Protein AF-A0A936B3T0-F1 (afdb_monomer_lite)

Foldseek 3Di:
DDPVVVVVVVVVVVVVVVVVVPDDPPPPPPPPPPPPDPDDDDPVVVCPVVDDPDCVVVVPPPPDDDDDWDWDQDPVRDTDTDDDDDDPDPPDDDDDDDDPDDDDDDDDPDDDDDD

pLDDT: mean 70.92, std 11.02, range [46.62, 90.31]

Secondary structure (DSSP, 8-state):
--HHHHHHHHHHHHHHHHHHTT---------------------GGGGGGGPPPPHHHH-------------EE-TTS-EE-------S-TT--------SS-------SSPP---

Sequence (115 aa):
MNRKLFVLLTLTVALLLVTVGLATPTEVVQATAATFTKQLAAPPSEFAALALPNSAETGLSSHTALTHVQLTEGKDGLWHWTGDIAIDNGEQVTLMAISADTWQLTWPTETPKWS

Radius of gyration: 35.07 Å; chains: 1; bounding box: 85×48×68 Å

Structure (mmCIF, N/CA/C/O backbone):
data_AF-A0A936B3T0-F1
#
_entry.id   AF-A0A936B3T0-F1
#
loop_
_atom_site.group_PDB
_atom_site.id
_atom_site.type_symbol
_atom_site.label_atom_id
_atom_site.label_alt_id
_atom_site.label_comp_id
_atom_site.label_asym_id
_atom_site.label_entity_id
_atom_site.label_seq_id
_atom_site.pdbx_PDB_ins_code
_atom_site.Cartn_x
_atom_site.Cartn_y
_atom_site.Cartn_z
_atom_site.occupancy
_atom_site.B_iso_or_equiv
_atom_site.auth_seq_id
_atom_site.auth_comp_id
_atom_site.auth_asym_id
_atom_site.auth_atom_id
_atom_site.pdbx_PDB_model_num
ATOM 1 N N . MET A 1 1 ? 64.119 0.237 21.073 1.00 56.78 1 MET A N 1
ATOM 2 C CA . MET A 1 1 ? 63.080 1.255 21.351 1.00 56.78 1 MET A CA 1
ATOM 3 C C . MET A 1 1 ? 63.730 2.405 22.115 1.00 56.78 1 MET A C 1
ATOM 5 O O . MET A 1 1 ? 64.381 2.159 23.122 1.00 56.78 1 MET A O 1
ATOM 9 N N . ASN A 1 2 ? 63.687 3.627 21.578 1.00 71.75 2 ASN A N 1
ATOM 10 C CA . ASN A 1 2 ? 64.620 4.701 21.944 1.00 71.75 2 ASN A CA 1
ATOM 11 C C . ASN A 1 2 ? 64.153 5.438 23.208 1.00 71.75 2 ASN A C 1
ATOM 13 O O . ASN A 1 2 ? 63.117 6.093 23.180 1.00 71.75 2 ASN A O 1
ATOM 17 N N . ARG A 1 3 ? 64.934 5.396 24.297 1.00 76.19 3 ARG A N 1
ATOM 18 C CA . ARG A 1 3 ? 64.635 6.049 25.595 1.00 76.19 3 ARG A CA 1
ATOM 19 C C . ARG A 1 3 ? 64.214 7.524 25.468 1.00 76.19 3 ARG A C 1
ATOM 21 O O . ARG A 1 3 ? 63.386 7.993 26.238 1.00 76.19 3 ARG A O 1
ATOM 28 N N . LYS A 1 4 ? 64.728 8.234 24.457 1.00 76.88 4 LYS A N 1
ATOM 29 C CA . LYS A 1 4 ? 64.356 9.623 24.129 1.00 76.88 4 LYS A CA 1
ATOM 30 C C . LYS A 1 4 ? 62.900 9.768 23.664 1.00 76.88 4 LYS A C 1
ATOM 32 O O . LYS A 1 4 ? 62.249 10.738 24.025 1.00 76.88 4 LYS A O 1
ATOM 37 N N . LEU A 1 5 ? 62.385 8.790 22.914 1.00 78.19 5 LEU A N 1
ATOM 38 C CA . LEU A 1 5 ? 60.995 8.756 22.450 1.00 78.19 5 LEU A CA 1
ATOM 39 C C . LEU A 1 5 ? 60.028 8.589 23.630 1.00 78.19 5 LEU A C 1
ATOM 41 O O . LEU A 1 5 ? 58.982 9.224 23.664 1.00 78.19 5 LEU A O 1
ATOM 45 N N . PHE A 1 6 ? 60.419 7.787 24.625 1.00 80.56 6 PHE A N 1
ATOM 46 C CA . PHE A 1 6 ? 59.612 7.553 25.823 1.00 80.56 6 PHE A CA 1
ATOM 47 C C . PHE A 1 6 ? 59.484 8.819 26.680 1.00 80.56 6 PHE A C 1
ATOM 49 O O . PHE A 1 6 ? 58.389 9.154 27.116 1.00 80.56 6 PHE A O 1
ATOM 56 N N . VAL A 1 7 ? 60.584 9.565 26.849 1.00 83.56 7 VAL A N 1
ATOM 57 C CA . VAL A 1 7 ? 60.587 10.839 27.591 1.00 83.56 7 VAL A CA 1
ATOM 58 C C . VAL A 1 7 ? 59.734 11.898 26.887 1.00 83.56 7 VAL A C 1
ATOM 60 O O . VAL A 1 7 ? 58.973 12.608 27.546 1.00 83.56 7 VAL A O 1
ATOM 63 N N . LEU A 1 8 ? 59.816 11.985 25.554 1.00 83.44 8 LEU A N 1
ATOM 64 C CA . LEU A 1 8 ? 59.016 12.942 24.790 1.00 83.44 8 LEU A CA 1
ATOM 65 C C . LEU A 1 8 ? 57.516 12.641 24.927 1.00 83.44 8 LEU A C 1
ATOM 67 O O . LEU A 1 8 ? 56.743 13.544 25.228 1.00 83.44 8 LEU A O 1
ATOM 71 N N . LEU A 1 9 ? 57.133 11.364 24.804 1.00 83.12 9 LEU A N 1
ATOM 72 C CA . LEU A 1 9 ? 55.749 10.913 24.956 1.00 83.12 9 LEU A CA 1
ATOM 73 C C . LEU A 1 9 ? 55.198 11.249 26.349 1.00 83.12 9 LEU A C 1
ATOM 75 O O . LEU A 1 9 ? 54.094 11.776 26.464 1.00 83.12 9 LEU A O 1
ATOM 79 N N . THR A 1 10 ? 55.980 11.009 27.408 1.00 81.06 10 THR A N 1
ATOM 80 C CA . THR A 1 10 ? 55.552 11.331 28.779 1.00 81.06 10 THR A CA 1
ATOM 81 C C . THR A 1 10 ? 55.354 12.829 28.998 1.00 81.06 10 THR A C 1
ATOM 83 O O . THR A 1 10 ? 54.424 13.219 29.699 1.00 81.06 10 THR A O 1
ATOM 86 N N . LEU A 1 11 ? 56.175 13.676 28.367 1.00 83.56 11 LEU A N 1
ATOM 87 C CA . LEU A 1 11 ? 56.042 15.128 28.482 1.00 83.56 11 LEU A CA 1
ATOM 88 C C . LEU A 1 11 ? 54.771 15.629 27.780 1.00 83.56 11 LEU A C 1
ATOM 90 O O . LEU A 1 11 ? 54.058 16.473 28.319 1.00 83.56 11 LEU A O 1
ATOM 94 N N . THR A 1 12 ? 54.460 15.082 26.600 1.00 79.56 12 THR A N 1
ATOM 95 C CA . THR A 1 12 ? 53.242 15.432 25.855 1.00 79.56 12 THR A CA 1
ATOM 96 C C . THR A 1 12 ? 51.986 15.004 26.608 1.00 79.56 12 THR A C 1
ATOM 98 O O . THR A 1 12 ? 51.034 15.775 26.689 1.00 79.56 12 THR A O 1
ATOM 101 N N . VAL A 1 13 ? 51.998 13.811 27.212 1.00 80.00 13 VAL A N 1
ATOM 102 C CA . VAL A 1 13 ? 50.882 13.329 28.037 1.00 80.00 13 VAL A CA 1
ATOM 103 C C . VAL A 1 13 ? 50.692 14.222 29.264 1.00 80.00 13 VAL A C 1
ATOM 105 O O . VAL A 1 13 ? 49.574 14.653 29.527 1.00 80.00 13 VAL A O 1
ATOM 108 N N . ALA A 1 14 ? 51.769 14.577 29.972 1.00 77.62 14 ALA A N 1
ATOM 109 C CA . ALA A 1 14 ? 51.679 15.468 31.129 1.00 77.62 14 ALA A CA 1
ATOM 110 C C . ALA A 1 14 ? 51.110 16.850 30.759 1.00 77.62 14 ALA A C 1
ATOM 112 O O . ALA A 1 14 ? 50.267 17.379 31.479 1.00 77.62 14 ALA A O 1
ATOM 113 N N . LEU A 1 15 ? 51.518 17.409 29.615 1.00 76.69 15 LEU A N 1
ATOM 114 C CA . LEU A 1 15 ? 51.007 18.694 29.137 1.00 76.69 15 LEU A CA 1
ATOM 115 C C . LEU A 1 15 ? 49.515 18.625 28.771 1.00 76.69 15 LEU A C 1
ATOM 117 O O . LEU A 1 15 ? 48.771 19.560 29.062 1.00 76.69 15 LEU A O 1
ATOM 121 N N . LEU A 1 16 ? 49.068 17.511 28.184 1.00 72.44 16 LEU A N 1
ATOM 122 C CA . LEU A 1 16 ? 47.667 17.304 27.814 1.00 72.44 16 LEU A CA 1
ATOM 123 C C . LEU A 1 16 ? 46.754 17.137 29.041 1.00 72.44 16 LEU A C 1
ATOM 125 O O . LEU A 1 16 ? 45.608 17.574 29.012 1.00 72.44 16 LEU A O 1
ATOM 129 N N . LEU A 1 17 ? 47.251 16.558 30.142 1.00 69.06 17 LEU A N 1
ATOM 130 C CA . LEU A 1 17 ? 46.470 16.459 31.382 1.00 69.06 17 LEU A CA 1
ATOM 131 C C . LEU A 1 17 ? 46.225 17.825 32.046 1.00 69.06 17 LEU A C 1
ATOM 133 O O . LEU A 1 17 ? 45.181 18.016 32.666 1.00 69.06 17 LEU A O 1
ATOM 137 N N . VAL A 1 18 ? 47.147 18.782 31.909 1.00 67.25 18 VAL A N 1
ATOM 138 C CA . VAL A 1 18 ? 47.004 20.113 32.528 1.00 67.25 18 VAL A CA 1
ATOM 139 C C . VAL A 1 18 ? 45.935 20.957 31.826 1.00 67.25 18 VAL A C 1
ATOM 141 O O . VAL A 1 18 ? 45.231 21.720 32.483 1.00 67.25 18 VAL A O 1
ATOM 144 N N . THR A 1 19 ? 45.759 20.811 30.510 1.00 59.88 19 THR A N 1
ATOM 145 C CA . THR A 1 19 ? 44.788 21.619 29.750 1.00 59.88 19 THR A CA 1
ATOM 146 C C . THR A 1 19 ? 43.341 21.151 29.916 1.00 59.88 19 THR A C 1
ATOM 148 O O . THR A 1 19 ? 42.430 21.972 29.834 1.00 59.88 19 THR A O 1
ATOM 151 N N . VAL A 1 20 ? 43.108 19.868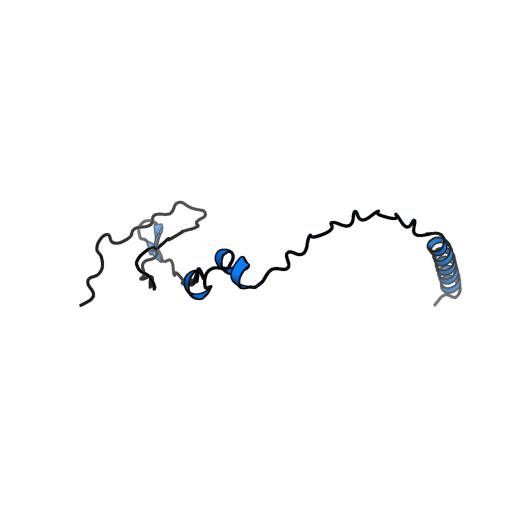 30.210 1.00 60.50 20 VAL A N 1
ATOM 152 C CA . VAL A 1 20 ? 41.754 19.321 30.434 1.00 60.50 20 VAL A CA 1
ATOM 153 C C . VAL A 1 20 ? 41.188 19.723 31.807 1.00 60.50 20 VAL A C 1
ATOM 155 O O . VAL A 1 20 ? 39.975 19.824 31.967 1.00 60.50 20 VAL A O 1
ATOM 158 N N . GLY A 1 21 ? 42.043 20.027 32.791 1.00 57.66 21 GLY A N 1
ATOM 159 C CA . GLY A 1 21 ? 41.624 20.355 34.162 1.00 57.66 21 GLY A CA 1
ATOM 160 C C . GLY A 1 21 ? 41.004 21.746 34.374 1.00 57.66 21 GLY A C 1
ATOM 161 O O . GLY A 1 21 ? 40.542 22.026 35.476 1.00 57.66 21 GLY A O 1
ATOM 162 N N . LEU A 1 22 ? 40.991 22.622 33.362 1.00 58.97 22 LEU A N 1
ATOM 163 C CA . LEU A 1 22 ? 40.526 24.017 33.483 1.00 58.97 22 LEU A CA 1
ATOM 164 C C . LEU A 1 22 ? 39.129 24.274 32.891 1.00 58.97 22 LEU A C 1
ATOM 166 O O . LEU A 1 22 ? 38.651 25.406 32.927 1.00 58.97 22 LEU A O 1
ATOM 170 N N . ALA A 1 23 ? 38.453 23.251 32.365 1.00 57.22 23 ALA A N 1
ATOM 171 C CA . ALA A 1 23 ? 37.078 23.380 31.893 1.00 57.22 23 ALA A CA 1
ATOM 172 C C . ALA A 1 23 ? 36.104 23.280 33.079 1.00 57.22 23 ALA A C 1
ATOM 174 O O . ALA A 1 23 ? 35.624 22.198 33.415 1.00 57.22 23 ALA A O 1
ATOM 175 N N . THR A 1 24 ? 35.814 24.402 33.740 1.00 61.84 24 THR A N 1
ATOM 176 C CA . THR A 1 24 ? 34.701 24.464 34.693 1.00 61.84 24 THR A CA 1
ATOM 177 C C . THR A 1 24 ? 33.379 24.436 33.915 1.00 61.84 24 THR A C 1
ATOM 179 O O . THR A 1 24 ? 33.164 25.285 33.044 1.00 61.84 24 THR A O 1
ATOM 182 N N . PRO A 1 25 ? 32.474 23.473 34.173 1.00 60.75 25 PRO A N 1
ATOM 183 C CA . PRO A 1 25 ? 31.158 23.493 33.555 1.00 60.75 25 PRO A CA 1
ATOM 184 C C . PRO A 1 25 ? 30.410 24.721 34.073 1.00 60.75 25 PRO A C 1
ATOM 186 O O . PRO A 1 25 ? 30.174 24.873 35.270 1.00 60.75 25 PRO A O 1
ATOM 189 N N . THR A 1 26 ? 30.073 25.636 33.168 1.00 59.03 26 THR A N 1
ATOM 190 C CA . THR A 1 26 ? 29.154 26.728 33.486 1.00 59.03 26 THR A CA 1
ATOM 191 C C . THR A 1 26 ? 27.761 26.111 33.530 1.00 59.03 26 THR A C 1
ATOM 193 O O . THR A 1 26 ? 27.168 25.845 32.486 1.00 59.03 26 THR A O 1
ATOM 196 N N . GLU A 1 27 ? 27.268 25.798 34.727 1.00 57.84 27 GLU A N 1
ATOM 197 C CA . GLU A 1 27 ? 25.894 25.335 34.913 1.00 57.84 27 GLU A CA 1
ATOM 198 C C . GLU A 1 27 ? 24.938 26.470 34.536 1.00 57.84 27 GLU A C 1
ATOM 200 O O . GLU A 1 27 ? 24.698 27.411 35.293 1.00 57.84 27 GLU A O 1
ATOM 205 N N . VAL A 1 28 ? 24.406 26.405 33.317 1.00 58.47 28 VAL A N 1
ATOM 206 C CA . VAL A 1 28 ? 23.264 27.219 32.916 1.00 58.47 28 VAL A CA 1
ATOM 207 C C . VAL A 1 28 ? 22.066 26.672 33.682 1.00 58.47 28 VAL A C 1
ATOM 209 O O . VAL A 1 28 ? 21.492 25.651 33.310 1.00 58.47 28 VAL A O 1
ATOM 212 N N . VAL A 1 29 ? 21.698 27.338 34.776 1.00 50.09 29 VAL A N 1
ATOM 213 C CA . VAL A 1 29 ? 20.444 27.077 35.488 1.00 50.09 29 VAL A CA 1
ATOM 214 C C . VAL A 1 29 ? 19.299 27.472 34.554 1.00 50.09 29 VAL A C 1
ATOM 216 O O . VAL A 1 29 ? 18.863 28.623 34.520 1.00 50.09 29 VAL A O 1
ATOM 219 N N . GLN A 1 30 ? 18.827 26.523 33.744 1.00 52.47 30 GLN A N 1
ATOM 220 C CA . GLN A 1 30 ? 17.557 26.661 33.045 1.00 52.47 30 GLN A CA 1
ATOM 221 C C . GLN A 1 30 ? 16.456 26.659 34.103 1.00 52.47 30 GLN A C 1
ATOM 223 O O . GLN A 1 30 ? 16.171 25.640 34.729 1.00 52.47 30 GLN A O 1
ATOM 228 N N . ALA A 1 31 ? 15.835 27.818 34.310 1.00 50.88 31 ALA A N 1
ATOM 229 C CA . ALA A 1 31 ? 14.580 27.914 35.032 1.00 50.88 31 ALA A CA 1
ATOM 230 C C . ALA A 1 31 ? 13.506 27.180 34.216 1.00 50.88 31 ALA A C 1
ATOM 232 O O . ALA A 1 31 ? 12.876 27.748 33.324 1.00 50.88 31 ALA A O 1
ATOM 233 N N . THR A 1 32 ? 13.336 25.888 34.485 1.00 55.25 32 THR A N 1
ATOM 234 C CA . THR A 1 32 ? 12.244 25.089 33.940 1.00 55.25 32 THR A CA 1
ATOM 235 C C . THR A 1 32 ? 10.951 25.655 34.511 1.00 55.25 32 THR A C 1
ATOM 237 O O . THR A 1 32 ? 10.637 25.444 35.682 1.00 55.25 32 THR A O 1
ATOM 240 N N . ALA A 1 33 ? 10.216 26.426 33.710 1.00 58.66 33 ALA A N 1
ATOM 241 C CA . ALA A 1 33 ? 8.862 26.830 34.050 1.00 58.66 33 ALA A CA 1
ATOM 242 C C . ALA A 1 33 ? 8.046 25.549 34.264 1.00 58.66 33 ALA A C 1
ATOM 244 O O . ALA A 1 33 ? 7.752 24.827 33.312 1.00 58.66 33 ALA A O 1
ATOM 245 N N . ALA A 1 34 ? 7.754 25.229 35.524 1.00 57.34 34 ALA A N 1
ATOM 246 C CA . ALA A 1 34 ? 6.960 24.069 35.879 1.00 57.34 34 ALA A CA 1
ATOM 247 C C . ALA A 1 34 ? 5.564 24.241 35.269 1.00 57.34 34 ALA A C 1
ATOM 249 O O . ALA A 1 34 ? 4.749 25.033 35.745 1.00 57.34 34 ALA A O 1
ATOM 250 N N . THR A 1 35 ? 5.292 23.520 34.185 1.00 56.38 35 THR A N 1
ATOM 251 C CA . THR A 1 35 ? 3.957 23.395 33.614 1.00 56.38 35 THR A CA 1
ATOM 252 C C . THR A 1 35 ? 3.122 22.571 34.586 1.00 56.38 35 THR A C 1
ATOM 254 O O . THR A 1 35 ? 3.155 21.341 34.603 1.00 56.38 35 THR A O 1
ATOM 257 N N . PHE A 1 36 ? 2.396 23.258 35.466 1.00 58.22 36 PHE A N 1
ATOM 258 C CA . PHE A 1 36 ? 1.451 22.619 36.370 1.00 58.22 36 PHE A CA 1
ATOM 259 C C . PHE A 1 36 ? 0.338 21.976 35.537 1.00 58.22 36 PHE A C 1
ATOM 261 O O . PHE A 1 36 ? -0.581 22.646 35.061 1.00 58.22 36 PHE A O 1
ATOM 268 N N . THR A 1 37 ? 0.441 20.668 35.319 1.00 65.81 37 THR A N 1
ATOM 269 C CA . THR A 1 37 ? -0.602 19.900 34.644 1.00 65.81 37 THR A CA 1
ATOM 270 C C . THR A 1 37 ? -1.722 19.711 35.654 1.00 65.81 37 THR A C 1
ATOM 272 O O . THR A 1 37 ? -1.576 18.966 36.620 1.00 65.81 37 THR A O 1
ATOM 275 N N . LYS A 1 38 ? -2.825 20.442 35.478 1.00 71.75 38 LYS A N 1
ATOM 276 C CA . LYS A 1 38 ? -4.009 20.325 36.331 1.00 71.75 38 LYS A CA 1
ATOM 277 C C . LYS A 1 38 ? -4.550 18.900 36.200 1.00 71.75 38 LYS A C 1
ATOM 279 O O . LYS A 1 38 ? -5.200 18.572 35.213 1.00 71.75 38 LYS A O 1
ATOM 284 N N . GLN A 1 39 ? -4.241 18.053 37.177 1.00 72.62 39 GLN A N 1
ATOM 285 C CA . GLN A 1 39 ? -4.742 16.688 37.228 1.00 72.62 39 GLN A CA 1
ATOM 286 C C . GLN A 1 39 ? -6.259 16.747 37.430 1.00 72.62 39 GLN A C 1
ATOM 288 O O . GLN A 1 39 ? -6.745 17.171 38.478 1.00 72.62 39 GLN A O 1
ATOM 293 N N . LEU A 1 40 ? -7.011 16.373 36.397 1.00 73.06 40 LEU A N 1
ATOM 294 C CA . LEU A 1 40 ? -8.456 16.216 36.484 1.00 73.06 40 LEU A CA 1
ATOM 295 C C . LEU A 1 40 ? -8.724 14.886 37.190 1.00 73.06 40 LEU A C 1
ATOM 297 O O . LEU A 1 40 ? -8.567 13.820 36.603 1.00 73.06 40 LEU A O 1
ATOM 301 N N . ALA A 1 41 ? -9.068 14.951 38.473 1.00 78.56 41 ALA A N 1
ATOM 302 C CA . ALA A 1 41 ? -9.541 13.805 39.234 1.00 78.56 41 ALA A CA 1
ATOM 303 C C . ALA A 1 41 ? -11.064 13.907 39.342 1.00 78.56 41 ALA A C 1
ATOM 305 O O . ALA A 1 41 ? -11.580 14.747 40.074 1.00 78.56 41 ALA A O 1
ATOM 306 N N . ALA A 1 42 ? -11.767 13.066 38.592 1.00 78.75 42 ALA A N 1
ATOM 307 C CA . ALA A 1 42 ? -13.209 12.894 38.690 1.00 78.75 42 ALA A CA 1
ATOM 308 C C . ALA A 1 42 ? -13.548 11.392 38.714 1.00 78.75 42 ALA A C 1
ATOM 310 O O . ALA A 1 42 ? -12.693 10.559 38.386 1.00 78.75 42 ALA A O 1
ATOM 311 N N . PRO A 1 43 ? -14.760 11.004 39.135 1.00 85.31 43 PRO A N 1
ATOM 312 C CA . PRO A 1 43 ? -15.211 9.624 39.029 1.00 85.31 43 PRO A CA 1
ATOM 313 C C . PRO A 1 43 ? -15.145 9.124 37.573 1.00 85.31 43 PRO A C 1
ATOM 315 O O . PRO A 1 43 ? -15.416 9.900 36.656 1.00 85.31 43 PRO A O 1
ATOM 318 N N . PRO A 1 44 ? -14.860 7.829 37.325 1.00 77.69 44 PRO A N 1
ATOM 319 C CA . PRO A 1 44 ? -14.764 7.277 35.968 1.00 77.69 44 PRO A CA 1
ATOM 320 C C . PRO A 1 44 ? -15.984 7.557 35.076 1.00 77.69 44 PRO A C 1
ATOM 322 O O . PRO A 1 44 ? -15.843 7.706 33.866 1.00 77.69 44 PRO A O 1
ATOM 325 N N . SER A 1 45 ? -17.175 7.682 35.671 1.00 86.56 45 SER A N 1
ATOM 326 C CA . SER A 1 45 ? -18.414 8.026 34.967 1.00 86.56 45 SER A CA 1
ATOM 327 C C . SER A 1 45 ? -18.360 9.382 34.260 1.00 86.56 45 SER A C 1
ATOM 329 O O . SER A 1 45 ? -18.975 9.537 33.210 1.00 86.56 45 SER A O 1
ATOM 331 N N . GLU A 1 46 ? -17.612 10.352 34.793 1.00 83.56 46 GLU A N 1
ATOM 332 C CA . GLU A 1 46 ? -17.459 11.681 34.182 1.00 83.56 46 GLU A CA 1
ATOM 333 C C . GLU A 1 46 ? -16.535 11.664 32.955 1.00 83.56 46 GLU A C 1
ATOM 335 O O . GLU A 1 46 ? -16.583 12.569 32.127 1.00 83.56 46 GLU A O 1
ATOM 340 N N . PHE A 1 47 ? -15.742 10.602 32.789 1.00 83.38 47 PHE A N 1
ATOM 341 C CA . PHE A 1 47 ? -14.872 10.399 31.631 1.00 83.38 47 PHE A CA 1
ATOM 342 C C . PHE A 1 47 ? -15.463 9.436 30.595 1.00 83.38 47 PHE A C 1
ATOM 344 O O . PHE A 1 47 ? -14.823 9.183 29.579 1.00 83.38 47 PHE A O 1
ATOM 351 N N . ALA A 1 48 ? -16.679 8.912 30.798 1.00 82.69 48 ALA A N 1
ATOM 352 C CA . ALA A 1 48 ? -17.292 7.949 29.878 1.00 82.69 48 ALA A CA 1
ATOM 353 C C . ALA A 1 48 ? -17.437 8.502 28.447 1.00 82.69 48 ALA A C 1
ATOM 355 O O . ALA A 1 48 ? -17.239 7.775 27.479 1.00 82.69 48 ALA A O 1
ATOM 356 N N . ALA A 1 49 ? -17.704 9.806 28.307 1.00 80.25 49 ALA A N 1
ATOM 357 C CA . ALA A 1 49 ? -17.772 10.491 27.013 1.00 80.25 49 ALA A CA 1
ATOM 358 C C . ALA A 1 49 ? -16.399 10.685 26.335 1.00 80.25 49 ALA A C 1
ATOM 360 O O . ALA A 1 49 ? -16.338 11.023 25.157 1.00 80.25 49 ALA A O 1
ATOM 361 N N . LEU A 1 50 ? -15.306 10.491 27.077 1.00 79.31 50 LEU A N 1
ATOM 362 C CA . LEU A 1 50 ? -13.924 10.552 26.597 1.00 79.31 50 LEU A CA 1
ATOM 363 C C . LEU A 1 50 ? -13.322 9.153 26.405 1.00 79.31 50 LEU A C 1
ATOM 365 O O . LEU A 1 50 ? -12.122 9.035 26.152 1.00 79.31 50 LEU A O 1
ATOM 369 N N . ALA A 1 51 ? -14.127 8.095 26.545 1.00 82.00 51 ALA A N 1
ATOM 370 C CA . ALA A 1 51 ? -13.683 6.745 26.253 1.00 82.00 51 ALA A CA 1
ATOM 371 C C . ALA A 1 51 ? -13.224 6.676 24.793 1.00 82.00 51 ALA A C 1
ATOM 373 O O . ALA A 1 51 ? -13.955 7.050 23.873 1.00 82.00 51 ALA A O 1
ATOM 374 N N . LEU A 1 52 ? -11.991 6.211 24.591 1.00 80.50 52 LEU A N 1
ATOM 375 C CA . LEU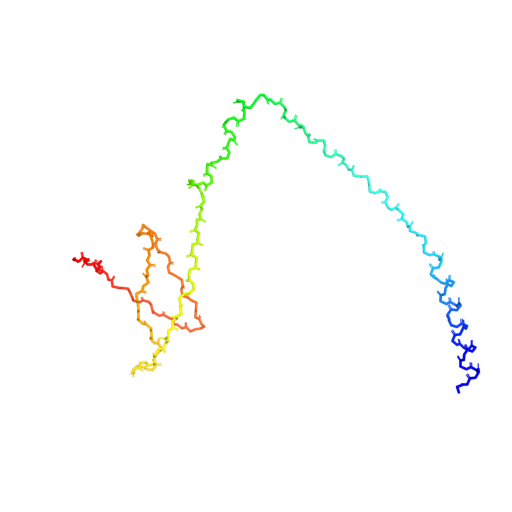 A 1 52 ? -11.500 5.929 23.253 1.00 80.50 52 LEU A CA 1
ATOM 376 C C . LEU A 1 52 ? -12.406 4.865 22.615 1.00 80.50 52 LEU A C 1
ATOM 378 O O . LEU A 1 52 ? -12.844 3.948 23.319 1.00 80.50 52 LEU A O 1
ATOM 382 N N . PRO A 1 53 ? -12.684 4.967 21.306 1.00 78.56 53 PRO A N 1
ATOM 383 C CA . PRO A 1 53 ? -13.408 3.929 20.592 1.00 78.56 53 PRO A CA 1
ATOM 384 C C . PRO A 1 53 ? -12.748 2.565 20.800 1.00 78.56 53 PRO A C 1
ATOM 386 O O . PRO A 1 53 ? -11.527 2.468 20.959 1.00 78.56 53 PRO A O 1
ATOM 389 N N . ASN A 1 54 ? -13.550 1.504 20.768 1.00 75.12 54 ASN A N 1
ATOM 390 C CA . ASN A 1 54 ? -13.033 0.146 20.817 1.00 75.12 54 ASN A CA 1
ATOM 391 C C . ASN A 1 54 ? -12.032 -0.056 19.666 1.00 75.12 54 ASN A C 1
ATOM 393 O O . ASN A 1 54 ? -12.369 0.138 18.495 1.00 75.12 54 ASN A O 1
ATOM 397 N N . SER A 1 55 ? -10.794 -0.440 19.982 1.00 65.19 55 SER A N 1
ATOM 398 C CA . SER A 1 55 ? -9.751 -0.661 18.975 1.00 65.19 55 SER A CA 1
ATOM 399 C C . SER A 1 55 ? -10.075 -1.836 18.052 1.00 65.19 55 SER A C 1
ATOM 401 O O . SER A 1 55 ? -9.606 -1.851 16.920 1.00 65.19 55 SER A O 1
ATOM 403 N N . ALA A 1 56 ? -10.923 -2.777 18.480 1.00 67.06 56 ALA A N 1
ATOM 404 C CA . ALA A 1 56 ? -11.448 -3.822 17.602 1.00 67.06 56 ALA A CA 1
ATOM 405 C C . ALA A 1 56 ? -12.422 -3.273 16.541 1.00 67.06 56 ALA A C 1
ATOM 407 O O . ALA A 1 56 ? -12.556 -3.864 15.476 1.00 67.06 56 ALA A O 1
ATOM 408 N N . GLU A 1 57 ? -13.078 -2.141 16.811 1.00 63.97 57 GLU A N 1
ATOM 409 C CA . GLU A 1 57 ? -14.043 -1.498 15.903 1.00 63.97 57 GLU A CA 1
ATOM 410 C C . GLU A 1 57 ? -13.413 -0.369 15.072 1.00 63.97 57 GLU A C 1
ATOM 412 O O . GLU A 1 57 ? -13.961 0.031 14.050 1.00 63.97 57 GLU A O 1
ATOM 417 N N . THR A 1 58 ? -12.260 0.156 15.497 1.00 62.28 58 THR A N 1
ATOM 418 C CA . THR A 1 58 ? -11.582 1.306 14.863 1.00 62.28 58 THR A CA 1
ATOM 419 C C . THR A 1 58 ? -10.156 1.016 14.408 1.00 62.28 58 THR A C 1
ATOM 421 O O . THR A 1 58 ? -9.489 1.885 13.844 1.00 62.28 58 THR A O 1
ATOM 424 N N . GLY A 1 59 ? -9.676 -0.208 14.616 1.00 56.41 59 GLY A N 1
ATOM 425 C CA . GLY A 1 59 ? -8.383 -0.656 14.131 1.00 56.41 59 GLY A CA 1
ATOM 426 C C . GLY A 1 59 ? -8.386 -0.766 12.611 1.00 56.41 59 GLY A C 1
ATOM 427 O O . GLY A 1 59 ? -8.860 -1.757 12.058 1.00 56.41 59 GLY A O 1
ATOM 428 N N . LEU A 1 60 ? -7.809 0.227 11.930 1.00 57.84 60 LEU A N 1
ATOM 429 C CA . LEU A 1 60 ? -7.469 0.120 10.514 1.00 57.84 60 LEU A CA 1
ATOM 430 C C . LEU A 1 60 ? -6.384 -0.958 10.352 1.00 57.84 60 LEU A C 1
ATOM 432 O O . LEU A 1 60 ? -5.190 -0.686 10.473 1.00 57.84 60 LEU A O 1
ATOM 436 N N . SER A 1 61 ? -6.803 -2.197 10.102 1.00 55.88 61 SER A N 1
ATOM 437 C CA . SER A 1 61 ? -5.897 -3.308 9.809 1.00 55.88 61 SER A CA 1
ATOM 438 C C . SER A 1 61 ? -5.479 -3.237 8.343 1.00 55.88 61 SER A C 1
ATOM 440 O O . SER A 1 61 ? -6.066 -3.893 7.488 1.00 55.88 61 SER A O 1
ATOM 442 N N . SER A 1 62 ? -4.483 -2.404 8.035 1.00 54.06 62 SER A N 1
ATOM 443 C CA . SER A 1 62 ? -3.878 -2.384 6.701 1.00 54.06 62 SER A CA 1
ATOM 444 C C . SER A 1 62 ? -3.010 -3.633 6.525 1.00 54.06 62 SER A C 1
ATOM 446 O O . SER A 1 62 ? -1.856 -3.664 6.951 1.00 54.06 62 SER A O 1
ATOM 448 N N . HIS A 1 63 ? -3.575 -4.689 5.941 1.00 56.31 63 HIS A N 1
ATOM 449 C CA . HIS A 1 63 ? -2.805 -5.846 5.492 1.00 56.31 63 HIS A CA 1
ATOM 450 C C . HIS A 1 63 ? -2.193 -5.514 4.130 1.00 56.31 63 HIS A C 1
ATOM 452 O O . HIS A 1 63 ? -2.765 -5.789 3.078 1.00 56.31 63 HIS A O 1
ATOM 458 N N . THR A 1 64 ? -1.024 -4.878 4.136 1.00 58.22 64 THR A N 1
ATOM 459 C CA . THR A 1 64 ? -0.237 -4.696 2.916 1.00 58.22 64 THR A CA 1
ATOM 460 C C . THR A 1 64 ? 0.482 -5.998 2.578 1.00 58.22 64 THR A C 1
ATOM 462 O O . THR A 1 64 ? 1.559 -6.295 3.092 1.00 58.22 64 THR A O 1
ATOM 465 N N . ALA A 1 65 ? -0.116 -6.793 1.694 1.00 61.34 65 ALA A N 1
ATOM 466 C CA . ALA A 1 65 ? 0.560 -7.932 1.089 1.00 61.34 65 ALA A CA 1
ATOM 467 C C . ALA A 1 65 ? 1.405 -7.457 -0.104 1.00 61.34 65 ALA A C 1
ATOM 469 O O . ALA A 1 65 ? 0.879 -6.946 -1.095 1.00 61.34 65 ALA A O 1
ATOM 470 N N . LEU A 1 66 ? 2.726 -7.636 -0.027 1.00 63.19 66 LEU A N 1
ATOM 471 C CA . LEU A 1 66 ? 3.593 -7.503 -1.198 1.00 63.19 66 LEU A CA 1
ATOM 472 C C . LEU A 1 66 ? 3.397 -8.738 -2.081 1.00 63.19 66 LEU A C 1
ATOM 474 O O . LEU A 1 66 ? 3.885 -9.822 -1.766 1.00 63.19 66 LEU A O 1
ATOM 478 N N . THR A 1 67 ? 2.666 -8.571 -3.181 1.00 67.81 67 THR A N 1
ATOM 479 C CA . THR A 1 67 ? 2.487 -9.631 -4.179 1.00 67.81 67 THR A CA 1
ATOM 480 C C . THR A 1 67 ? 3.668 -9.617 -5.142 1.00 67.81 67 THR A C 1
ATOM 482 O O . THR A 1 67 ? 3.984 -8.584 -5.730 1.00 67.81 67 THR A O 1
ATOM 485 N N . HIS A 1 68 ? 4.337 -10.760 -5.308 1.00 68.31 68 HIS A N 1
ATOM 486 C CA . HIS A 1 68 ? 5.406 -10.894 -6.293 1.00 68.31 68 HIS A CA 1
ATOM 487 C C . HIS A 1 68 ? 4.809 -10.897 -7.706 1.00 68.31 68 HIS A C 1
ATOM 489 O O . HIS A 1 68 ? 4.096 -11.828 -8.080 1.00 68.31 68 HIS A O 1
ATOM 495 N N . VAL A 1 69 ? 5.108 -9.863 -8.494 1.00 78.12 69 VAL A N 1
ATOM 496 C CA . VAL A 1 69 ? 4.669 -9.746 -9.890 1.00 78.12 69 VAL A CA 1
ATOM 497 C C . VAL A 1 69 ? 5.815 -10.109 -10.831 1.00 78.12 69 VAL A C 1
ATOM 499 O O . VAL A 1 69 ? 6.915 -9.572 -10.726 1.00 78.12 69 VAL A O 1
ATOM 502 N N . GLN A 1 70 ? 5.567 -11.036 -11.757 1.00 82.69 70 GLN A N 1
ATOM 503 C CA . GLN A 1 70 ? 6.513 -11.381 -12.817 1.00 82.69 70 GLN A CA 1
ATOM 504 C C . GLN A 1 70 ? 6.091 -10.650 -14.093 1.00 82.69 70 GLN A C 1
ATOM 506 O O . GLN A 1 70 ? 5.043 -10.951 -14.661 1.00 82.69 70 GLN A O 1
ATOM 511 N N . LEU A 1 71 ? 6.893 -9.680 -14.527 1.00 85.62 71 LEU A N 1
ATOM 512 C CA . LEU A 1 71 ? 6.654 -8.969 -15.780 1.00 85.62 71 LEU A CA 1
ATOM 513 C C . LEU A 1 71 ? 7.118 -9.817 -16.969 1.00 85.62 71 LEU A C 1
ATOM 515 O O . LEU A 1 71 ? 8.139 -10.506 -16.898 1.00 85.62 71 LEU A O 1
ATOM 519 N N . THR A 1 72 ? 6.375 -9.737 -18.067 1.00 89.75 72 THR A N 1
ATOM 520 C CA . THR A 1 72 ? 6.695 -10.392 -19.342 1.00 89.75 72 THR A CA 1
ATOM 521 C C . THR A 1 72 ? 6.712 -9.364 -20.462 1.00 89.75 72 THR A C 1
ATOM 523 O O . THR A 1 72 ? 5.883 -8.459 -20.481 1.00 89.75 72 THR A O 1
ATOM 526 N N . GLU A 1 73 ? 7.666 -9.474 -21.379 1.00 90.31 73 GLU A N 1
ATOM 527 C CA . GLU A 1 73 ? 7.759 -8.563 -22.519 1.00 90.31 73 GLU A CA 1
ATOM 528 C C . GLU A 1 73 ? 6.714 -8.936 -23.584 1.00 90.31 73 GLU A C 1
ATOM 530 O O . GLU A 1 73 ? 6.616 -10.088 -24.019 1.00 90.31 73 GLU A O 1
ATOM 535 N N . GLY A 1 74 ? 5.899 -7.959 -23.973 1.00 87.06 74 GLY A N 1
ATOM 536 C CA . GLY A 1 74 ? 4.873 -8.076 -24.998 1.00 87.06 74 GLY A CA 1
ATOM 537 C C . GLY A 1 74 ? 5.420 -7.864 -26.408 1.00 87.06 74 GLY A C 1
ATOM 538 O O . GLY A 1 74 ? 6.512 -7.346 -26.623 1.00 87.06 74 GLY A O 1
ATOM 539 N N . LYS A 1 75 ? 4.620 -8.233 -27.416 1.00 88.19 75 LYS A N 1
ATOM 540 C CA . LYS A 1 75 ? 4.968 -8.036 -28.841 1.00 88.19 75 LYS A CA 1
ATOM 541 C C . LYS A 1 75 ? 5.029 -6.562 -29.259 1.00 88.19 75 LYS A C 1
ATOM 543 O O . LYS A 1 75 ? 5.536 -6.254 -30.332 1.00 88.19 75 LYS A O 1
ATOM 548 N N . ASP A 1 76 ? 4.472 -5.685 -28.436 1.00 85.06 76 ASP A N 1
ATOM 549 C CA . ASP A 1 76 ? 4.507 -4.229 -28.540 1.00 85.06 76 ASP A CA 1
ATOM 550 C C . ASP A 1 76 ? 5.775 -3.612 -27.917 1.00 85.06 76 ASP A C 1
ATOM 552 O O . ASP A 1 76 ? 5.949 -2.397 -27.988 1.00 85.06 76 ASP A O 1
ATOM 556 N N . GLY A 1 77 ? 6.663 -4.430 -27.335 1.00 84.06 77 GLY A N 1
ATOM 557 C CA . GLY A 1 77 ? 7.872 -3.977 -26.641 1.00 84.06 77 GLY A CA 1
ATOM 558 C C . GLY A 1 77 ? 7.606 -3.409 -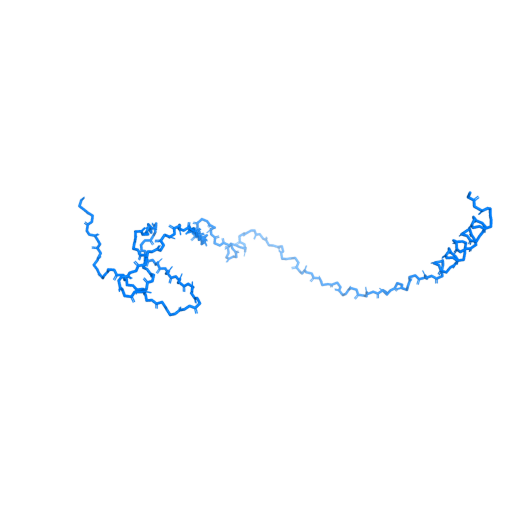25.244 1.00 84.06 77 GLY A C 1
ATOM 559 O O . GLY A 1 77 ? 8.488 -2.773 -24.670 1.00 84.06 77 GLY A O 1
ATOM 560 N N . LEU A 1 78 ? 6.399 -3.601 -24.699 1.00 84.19 78 LEU A N 1
ATOM 561 C CA . LEU A 1 78 ? 6.031 -3.160 -23.353 1.00 84.19 78 LEU A CA 1
ATOM 562 C C . LEU A 1 78 ? 6.076 -4.326 -22.361 1.00 84.19 78 LEU A C 1
ATOM 564 O O . LEU A 1 78 ? 5.880 -5.483 -22.724 1.00 84.19 78 LEU A O 1
ATOM 568 N N . TRP A 1 79 ? 6.320 -4.022 -21.087 1.00 84.38 79 TRP A N 1
ATOM 569 C CA . TRP A 1 79 ? 6.264 -5.008 -20.008 1.00 84.38 79 TRP A CA 1
ATOM 570 C C . TRP A 1 79 ? 4.839 -5.136 -19.478 1.00 84.38 79 TRP A C 1
ATOM 572 O O . TRP A 1 79 ? 4.244 -4.154 -19.036 1.00 84.38 79 TRP A O 1
ATOM 582 N N . HIS A 1 80 ? 4.317 -6.360 -19.473 1.00 86.31 80 HIS A N 1
ATOM 583 C CA . HIS A 1 80 ? 2.955 -6.674 -19.056 1.00 86.31 80 HIS A CA 1
ATOM 584 C C . HIS A 1 80 ? 2.949 -7.636 -17.876 1.00 86.31 80 HIS A C 1
ATOM 586 O O . HIS A 1 80 ? 3.757 -8.568 -17.796 1.00 86.31 80 HIS A O 1
ATOM 592 N N . TRP A 1 81 ? 1.985 -7.434 -16.985 1.00 85.00 81 TRP A N 1
ATOM 593 C CA . TRP A 1 81 ? 1.626 -8.384 -15.942 1.00 85.00 81 TRP A CA 1
ATOM 594 C C . TRP A 1 81 ? 0.107 -8.559 -15.919 1.00 85.00 81 TRP A C 1
ATOM 596 O O . TRP A 1 81 ? -0.651 -7.610 -16.119 1.00 85.00 81 TRP A O 1
ATOM 606 N N . THR A 1 82 ? -0.339 -9.791 -15.693 1.00 85.25 82 THR A N 1
ATOM 607 C CA . THR A 1 82 ? -1.751 -10.146 -15.534 1.00 85.25 82 THR A CA 1
ATOM 608 C C . THR A 1 82 ? -1.849 -11.191 -14.436 1.00 85.25 82 THR A C 1
ATOM 610 O O . THR A 1 82 ? -1.107 -12.174 -14.448 1.00 85.25 82 THR A O 1
ATOM 613 N N . GLY A 1 83 ? -2.747 -10.977 -13.484 1.00 79.69 83 GLY A N 1
ATOM 614 C CA . GLY A 1 83 ? -2.964 -11.899 -12.382 1.00 79.69 83 GLY A CA 1
ATOM 615 C C . GLY A 1 83 ? -4.124 -11.465 -11.501 1.00 79.69 83 GLY A C 1
ATOM 616 O O . GLY A 1 83 ? -4.634 -10.352 -11.630 1.00 79.69 83 GLY A O 1
ATOM 617 N N . ASP A 1 84 ? -4.504 -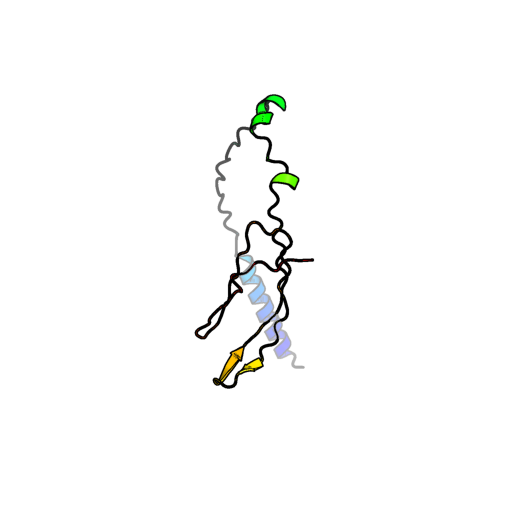12.361 -10.598 1.00 79.31 84 ASP A N 1
ATOM 618 C CA . ASP A 1 84 ? -5.581 -12.137 -9.644 1.00 79.31 84 ASP A CA 1
ATOM 619 C C . ASP A 1 84 ? -5.016 -11.583 -8.332 1.00 79.31 84 ASP A C 1
ATOM 621 O O . ASP A 1 84 ? -4.022 -12.086 -7.803 1.00 79.31 84 ASP A O 1
ATOM 625 N N . ILE A 1 85 ? -5.663 -10.550 -7.791 1.00 76.94 85 ILE A N 1
ATOM 626 C CA . ILE A 1 85 ? -5.358 -10.001 -6.466 1.00 76.94 85 ILE A CA 1
ATOM 627 C C . ILE A 1 85 ? -6.535 -10.332 -5.555 1.00 76.94 85 ILE A C 1
ATOM 629 O O . ILE A 1 85 ? -7.650 -9.862 -5.780 1.00 76.94 85 ILE A O 1
ATOM 633 N N . ALA A 1 86 ? -6.285 -11.146 -4.529 1.00 74.50 86 ALA A N 1
ATOM 634 C CA . ALA A 1 86 ? -7.280 -11.431 -3.504 1.00 74.50 86 ALA A CA 1
ATOM 635 C C . ALA A 1 86 ? -7.554 -10.166 -2.677 1.00 74.50 86 ALA A C 1
ATOM 637 O O . ALA A 1 86 ? -6.627 -9.493 -2.226 1.00 74.50 86 ALA A O 1
ATOM 638 N N . ILE A 1 87 ? -8.833 -9.843 -2.498 1.00 72.88 87 ILE A N 1
ATOM 639 C CA . ILE A 1 87 ? -9.301 -8.687 -1.735 1.00 72.88 87 ILE A CA 1
ATOM 640 C C . ILE A 1 87 ? -10.168 -9.223 -0.599 1.00 72.88 87 ILE A C 1
ATOM 642 O O . ILE A 1 87 ? -11.244 -9.765 -0.847 1.00 72.88 87 ILE A O 1
ATOM 646 N N . ASP A 1 88 ? -9.705 -9.058 0.639 1.00 67.56 88 ASP A N 1
ATOM 647 C CA . ASP A 1 88 ? -10.395 -9.594 1.821 1.00 67.56 88 ASP A CA 1
ATOM 648 C C . ASP A 1 88 ? -11.690 -8.832 2.150 1.00 67.56 88 ASP A C 1
ATOM 650 O O . ASP A 1 88 ? -12.640 -9.409 2.676 1.00 67.56 88 ASP A O 1
ATOM 654 N N . ASN A 1 89 ? -11.751 -7.536 1.824 1.00 64.25 89 ASN A N 1
ATOM 655 C CA . ASN A 1 89 ? -12.935 -6.697 2.000 1.00 64.25 89 ASN A CA 1
ATOM 656 C C . ASN A 1 89 ? -13.240 -5.950 0.692 1.00 64.25 89 ASN A C 1
ATOM 658 O O . ASN A 1 89 ? -12.527 -5.024 0.310 1.00 64.25 89 ASN A O 1
ATOM 662 N N . GLY A 1 90 ? -14.293 -6.378 -0.007 1.00 60.66 90 GLY A N 1
ATOM 663 C CA . GLY A 1 90 ? -14.657 -5.890 -1.341 1.00 60.66 90 GLY A CA 1
ATOM 664 C C . GLY A 1 90 ? -15.214 -4.464 -1.397 1.00 60.66 90 GLY A C 1
ATOM 665 O O . GLY A 1 90 ? -15.537 -4.001 -2.488 1.00 60.66 90 GLY A O 1
ATOM 666 N N . GLU A 1 91 ? -15.357 -3.767 -0.267 1.00 63.06 91 GLU A N 1
ATOM 667 C CA . GLU A 1 91 ? -15.994 -2.445 -0.246 1.00 63.06 91 GLU A CA 1
ATOM 668 C C . GLU A 1 91 ? -15.085 -1.323 -0.762 1.00 63.06 91 GLU A C 1
ATOM 670 O O . GLU A 1 91 ? -15.577 -0.380 -1.384 1.00 63.06 91 GLU A O 1
ATOM 675 N N . GLN A 1 92 ? -13.770 -1.394 -0.524 1.00 65.38 92 GLN A N 1
ATOM 676 C CA . GLN A 1 92 ? -12.831 -0.340 -0.923 1.00 65.38 92 GLN A CA 1
ATOM 677 C C . GLN A 1 92 ? -11.464 -0.925 -1.276 1.00 65.38 92 GLN A C 1
ATOM 679 O O . GLN A 1 92 ? -10.707 -1.355 -0.408 1.00 65.38 92 GLN A O 1
ATOM 684 N N . VAL A 1 93 ? -11.127 -0.893 -2.564 1.00 68.88 93 VAL A N 1
ATOM 685 C CA . VAL A 1 93 ? -9.832 -1.349 -3.078 1.00 68.88 93 VAL A CA 1
ATOM 686 C C . VAL A 1 93 ? -9.093 -0.155 -3.653 1.00 68.88 93 VAL A C 1
ATOM 688 O O . VAL A 1 93 ? -9.572 0.490 -4.583 1.00 68.88 93 VAL A O 1
ATOM 691 N N . THR A 1 94 ? -7.911 0.134 -3.113 1.00 70.19 94 THR A N 1
ATOM 692 C CA . THR A 1 94 ? -7.002 1.136 -3.679 1.00 70.19 94 THR A CA 1
ATOM 693 C C . THR A 1 94 ? -5.802 0.421 -4.283 1.00 70.19 94 THR A C 1
ATOM 695 O O . THR A 1 94 ? -5.043 -0.217 -3.556 1.00 70.19 94 THR A O 1
ATOM 698 N N . LEU A 1 95 ? -5.609 0.539 -5.599 1.00 71.50 95 LEU A N 1
ATOM 699 C CA . LEU A 1 95 ? -4.373 0.122 -6.263 1.00 71.50 95 LEU A CA 1
ATOM 700 C C . LEU A 1 95 ? -3.506 1.349 -6.543 1.00 71.50 95 LEU A C 1
ATOM 702 O O . LEU A 1 95 ? -3.976 2.338 -7.102 1.00 71.50 95 LEU A O 1
ATOM 706 N N . MET A 1 96 ? -2.225 1.257 -6.196 1.00 70.44 96 MET A N 1
ATOM 707 C CA . MET A 1 96 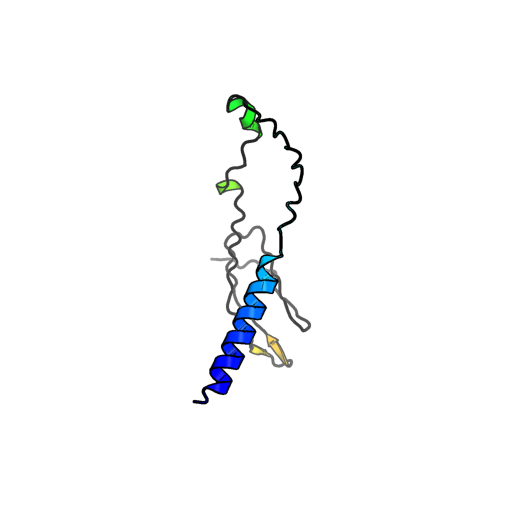? -1.212 2.253 -6.529 1.00 70.44 96 MET A CA 1
ATOM 708 C C . MET A 1 96 ? -0.069 1.560 -7.265 1.00 70.44 96 MET A C 1
ATOM 710 O O . MET A 1 96 ? 0.554 0.650 -6.723 1.00 70.44 96 MET A O 1
ATOM 714 N N . ALA A 1 97 ? 0.216 2.004 -8.488 1.00 71.69 97 ALA A N 1
ATOM 715 C CA . ALA A 1 97 ? 1.380 1.570 -9.247 1.00 71.69 97 ALA A CA 1
ATOM 716 C C . ALA A 1 97 ? 2.428 2.689 -9.246 1.00 71.69 97 ALA A C 1
ATOM 718 O O . ALA A 1 97 ? 2.113 3.844 -9.533 1.00 71.69 97 ALA A O 1
ATOM 719 N N . ILE A 1 98 ? 3.673 2.346 -8.916 1.00 70.06 98 ILE A N 1
ATOM 720 C CA . ILE A 1 98 ? 4.811 3.269 -8.941 1.00 70.06 98 ILE A CA 1
ATOM 721 C C . ILE A 1 98 ? 5.764 2.785 -10.030 1.00 70.06 98 ILE A C 1
ATOM 723 O O . ILE A 1 98 ? 6.255 1.661 -9.968 1.00 70.06 98 ILE A O 1
ATOM 727 N N . SER A 1 99 ? 6.017 3.635 -11.021 1.00 71.69 99 SER A N 1
ATOM 728 C CA . SER A 1 99 ? 6.924 3.361 -12.136 1.00 71.69 99 SER A CA 1
ATOM 729 C C . SER A 1 99 ? 7.747 4.608 -12.454 1.00 71.69 99 SER A C 1
ATOM 731 O O . SER A 1 99 ? 7.273 5.729 -12.260 1.00 71.69 99 SER A O 1
ATOM 733 N N . ALA A 1 100 ? 8.976 4.409 -12.936 1.00 77.19 100 ALA A N 1
ATOM 734 C CA . ALA A 1 100 ? 9.787 5.480 -13.518 1.00 77.19 100 ALA A CA 1
ATOM 735 C C . ALA A 1 100 ? 9.290 5.883 -14.923 1.00 77.19 100 ALA A C 1
ATOM 737 O O . ALA A 1 100 ? 9.559 6.995 -15.369 1.00 77.19 100 ALA A O 1
ATOM 738 N N . ASP A 1 101 ? 8.533 4.995 -15.575 1.00 76.81 101 ASP A N 1
ATOM 739 C CA . ASP A 1 101 ? 7.991 5.142 -16.925 1.00 76.81 101 ASP A CA 1
ATOM 740 C C . ASP A 1 101 ? 6.455 5.233 -16.924 1.00 76.81 101 ASP A C 1
ATOM 742 O O . ASP A 1 101 ? 5.784 5.009 -15.911 1.00 76.81 101 ASP A O 1
ATOM 746 N N . THR A 1 102 ? 5.871 5.536 -18.088 1.00 78.44 102 THR A N 1
ATOM 747 C CA . THR A 1 102 ? 4.409 5.599 -18.248 1.00 78.44 102 THR A CA 1
ATOM 748 C C . THR A 1 102 ? 3.795 4.213 -18.056 1.00 78.44 102 THR A C 1
ATOM 750 O O . THR A 1 102 ? 4.222 3.252 -18.689 1.00 78.44 102 THR A O 1
ATOM 753 N N . TRP A 1 103 ? 2.770 4.113 -17.210 1.00 75.00 103 TRP A N 1
ATOM 754 C CA . TRP A 1 103 ? 2.054 2.868 -16.937 1.00 75.00 103 TRP A CA 1
ATOM 755 C C . TRP A 1 103 ? 0.589 2.977 -17.360 1.00 75.00 103 TRP A C 1
ATOM 757 O O . TRP A 1 103 ? -0.001 4.059 -17.350 1.00 75.00 103 TRP A O 1
ATOM 767 N N . GLN A 1 104 ? 0.002 1.841 -17.728 1.00 79.94 104 GLN A N 1
ATOM 768 C CA . GLN A 1 104 ? -1.428 1.704 -17.983 1.00 79.94 104 GLN A CA 1
ATOM 769 C C . GLN A 1 104 ? -1.954 0.545 -17.145 1.00 79.94 104 GLN A C 1
ATOM 771 O O . GLN A 1 104 ? -1.386 -0.545 -17.161 1.00 79.94 104 GLN A O 1
ATOM 776 N N . LEU A 1 105 ? -3.037 0.784 -16.412 1.00 78.69 105 LEU A N 1
ATOM 777 C CA . LEU A 1 105 ? -3.733 -0.247 -15.653 1.00 78.69 105 LEU A CA 1
ATOM 778 C C . LEU A 1 105 ? -5.081 -0.504 -16.306 1.00 78.69 105 LEU A C 1
ATOM 780 O O . LEU A 1 105 ? -5.893 0.408 -16.454 1.00 78.69 105 LEU A O 1
ATOM 784 N N . THR A 1 106 ? -5.304 -1.761 -16.676 1.00 80.44 106 THR A N 1
ATOM 785 C CA . THR A 1 106 ? -6.593 -2.233 -17.172 1.00 80.44 106 THR A CA 1
ATOM 786 C C . THR A 1 106 ? -7.150 -3.224 -16.167 1.00 80.44 106 THR A C 1
ATOM 788 O O . THR A 1 106 ? -6.487 -4.188 -15.798 1.00 80.44 106 THR A O 1
ATOM 791 N N . TRP A 1 107 ? -8.372 -2.970 -15.726 1.00 73.44 107 TRP A N 1
ATOM 792 C CA . TRP A 1 107 ? -9.151 -3.836 -14.852 1.00 73.44 107 TRP A CA 1
ATOM 793 C C . TRP A 1 107 ? -10.387 -4.341 -15.603 1.00 73.44 107 TRP A C 1
ATOM 795 O O . TRP A 1 107 ? -10.967 -3.584 -16.389 1.00 73.44 107 TRP A O 1
ATOM 805 N N . PRO A 1 108 ? -10.794 -5.606 -15.411 1.00 70.88 108 PRO A N 1
ATOM 806 C CA . PRO A 1 108 ? -12.044 -6.088 -15.974 1.00 70.88 108 PRO A CA 1
ATOM 807 C C . PRO A 1 108 ? -13.211 -5.326 -15.335 1.00 70.88 108 PRO A C 1
ATOM 809 O O . PRO A 1 108 ? -13.341 -5.270 -14.116 1.00 70.88 108 PRO A O 1
ATOM 812 N N . THR A 1 109 ? -14.075 -4.735 -16.159 1.00 64.94 109 THR A N 1
ATOM 813 C CA . THR A 1 109 ? -15.294 -4.041 -15.701 1.00 64.94 109 THR A CA 1
ATOM 814 C C . THR A 1 109 ? -16.406 -4.999 -15.271 1.00 64.94 109 THR A C 1
ATOM 816 O O . THR A 1 109 ? -17.425 -4.561 -14.743 1.00 64.94 109 THR A O 1
ATOM 819 N N . GLU A 1 110 ? -16.234 -6.300 -15.500 1.00 61.88 110 GLU A N 1
ATOM 820 C CA . GLU A 1 110 ? -17.191 -7.330 -15.113 1.00 61.88 110 GLU A CA 1
ATOM 821 C C . GLU A 1 110 ? -16.757 -7.988 -13.803 1.00 61.88 110 GLU A C 1
ATOM 823 O O . GLU A 1 110 ? -15.645 -8.499 -13.678 1.00 61.88 110 GLU A O 1
ATOM 828 N N . THR A 1 111 ? -17.653 -7.987 -12.816 1.00 58.44 111 THR A N 1
ATOM 829 C CA . THR A 1 111 ? -17.466 -8.732 -11.570 1.00 58.44 111 THR A CA 1
ATOM 830 C C . THR A 1 111 ? -17.478 -10.227 -11.907 1.00 58.44 111 THR A C 1
ATOM 832 O O . THR A 1 111 ? -18.483 -10.697 -12.455 1.00 58.44 111 THR A O 1
ATOM 835 N N . PRO A 1 112 ? -16.414 -10.998 -11.611 1.00 55.00 112 PRO A N 1
ATOM 836 C CA . PRO A 1 112 ? -16.427 -12.432 -11.861 1.00 55.00 112 PRO A CA 1
ATOM 837 C C . PRO A 1 112 ? -17.583 -13.055 -11.074 1.00 55.00 112 PRO A C 1
ATOM 839 O O . PRO A 1 112 ? -17.695 -12.880 -9.861 1.00 55.00 112 PRO A O 1
ATOM 842 N N . LYS A 1 113 ? -18.486 -13.747 -11.774 1.00 48.47 113 LYS A N 1
ATOM 843 C CA . LYS A 1 113 ? -19.539 -14.547 -11.144 1.00 48.47 113 LYS A CA 1
ATOM 844 C C . LYS A 1 113 ? -18.907 -15.856 -10.694 1.00 48.47 113 LYS A C 1
ATOM 846 O O . LYS A 1 113 ? -18.614 -16.711 -11.522 1.00 48.47 11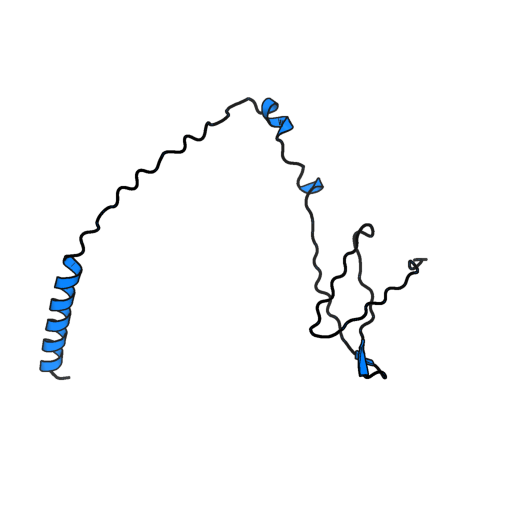3 LYS A O 1
ATOM 851 N N . TRP A 1 114 ? -18.685 -15.995 -9.395 1.00 51.94 114 TRP A N 1
ATOM 852 C CA . TRP A 1 114 ? -18.272 -17.262 -8.804 1.00 51.94 114 TRP A CA 1
ATOM 853 C C . TRP A 1 114 ? -19.511 -18.166 -8.768 1.00 51.94 114 TRP A C 1
ATOM 855 O O . TRP A 1 114 ? -20.516 -17.802 -8.155 1.00 51.94 114 TRP A O 1
ATOM 865 N N . SER A 1 115 ? -19.470 -19.273 -9.515 1.00 46.62 115 SER A N 1
ATOM 866 C CA . SER A 1 115 ? -20.500 -20.324 -9.548 1.00 46.62 115 SER A CA 1
ATOM 867 C C . SER A 1 115 ? -20.240 -21.393 -8.501 1.00 46.62 115 SER A C 1
ATOM 869 O O . SER A 1 115 ? -19.065 -21.824 -8.444 1.00 46.62 115 SER A O 1
#